Protein AF-A0A969S1K4-F1 (afdb_monomer_lite)

Structure (mmCIF, N/CA/C/O backbone):
data_AF-A0A969S1K4-F1
#
_entry.id   AF-A0A969S1K4-F1
#
loop_
_atom_site.group_PDB
_atom_site.id
_atom_site.type_symbol
_atom_site.label_atom_id
_atom_site.label_alt_id
_atom_site.label_comp_id
_atom_site.label_asym_id
_atom_site.label_entity_id
_atom_site.label_seq_id
_atom_site.pdbx_PDB_ins_code
_atom_site.Cartn_x
_atom_site.Cartn_y
_atom_site.Cartn_z
_atom_site.occupancy
_atom_site.B_iso_or_equiv
_atom_site.auth_seq_id
_atom_site.auth_comp_id
_atom_site.auth_asym_id
_atom_site.auth_atom_id
_atom_site.pdbx_PDB_model_num
ATOM 1 N N . MET A 1 1 ? -7.620 -15.209 23.844 1.00 39.66 1 MET A N 1
ATOM 2 C CA . MET A 1 1 ? -6.486 -15.904 24.503 1.00 39.66 1 MET A CA 1
ATOM 3 C C . MET A 1 1 ? -5.127 -15.772 23.773 1.00 39.66 1 MET A C 1
ATOM 5 O O . MET A 1 1 ? -4.158 -16.345 24.245 1.00 39.66 1 MET A O 1
ATOM 9 N N . LEU A 1 2 ? -4.982 -14.953 22.714 1.00 45.72 2 LEU A N 1
ATOM 10 C CA . LEU A 1 2 ? -3.727 -14.776 21.942 1.00 45.72 2 LEU A CA 1
ATOM 11 C C . LEU A 1 2 ? -2.849 -13.571 22.365 1.00 45.72 2 LEU A C 1
ATOM 13 O O . LEU A 1 2 ? -1.948 -13.178 21.636 1.00 45.72 2 LEU A O 1
ATOM 17 N N . GLN A 1 3 ? -3.085 -12.959 23.532 1.00 50.97 3 GLN A N 1
ATOM 18 C CA . G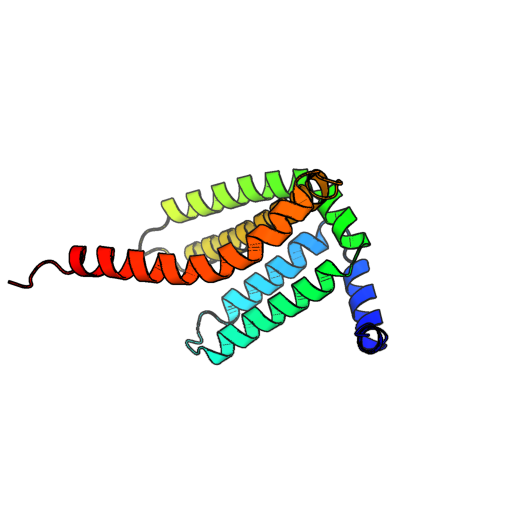LN A 1 3 ? -2.331 -11.768 23.973 1.00 50.97 3 GLN A CA 1
ATOM 19 C C . GLN A 1 3 ? -0.958 -12.080 24.602 1.00 50.97 3 GLN A C 1
ATOM 21 O O . GLN A 1 3 ? -0.137 -11.180 24.748 1.00 50.97 3 GLN A O 1
ATOM 26 N N . LYS A 1 4 ? -0.676 -13.339 24.967 1.00 47.06 4 LYS A N 1
ATOM 27 C CA . LYS A 1 4 ? 0.539 -13.701 25.719 1.00 47.06 4 LYS A CA 1
ATOM 28 C C . LYS A 1 4 ? 1.870 -13.716 24.931 1.00 47.06 4 LYS A C 1
ATOM 30 O O . LYS A 1 4 ? 2.871 -13.372 25.553 1.00 47.06 4 LYS A O 1
ATOM 35 N N . PRO A 1 5 ? 1.961 -14.020 23.617 1.00 46.69 5 PRO A N 1
ATOM 36 C CA . PRO A 1 5 ? 3.263 -14.035 22.938 1.00 46.69 5 PRO A CA 1
ATOM 37 C C . PRO A 1 5 ? 3.777 -12.637 22.538 1.00 46.69 5 PRO A C 1
ATOM 39 O O . PRO A 1 5 ? 4.963 -12.480 22.259 1.00 46.69 5 PRO A O 1
ATOM 42 N N . LEU A 1 6 ? 2.930 -11.597 22.561 1.00 49.25 6 LEU A N 1
ATOM 43 C CA . LEU A 1 6 ? 3.307 -10.215 22.210 1.00 49.25 6 LEU A CA 1
ATOM 44 C C . LEU A 1 6 ? 3.939 -9.424 23.373 1.00 49.25 6 LEU A C 1
ATOM 46 O O . LEU A 1 6 ? 4.406 -8.305 23.169 1.00 49.25 6 LEU A O 1
ATOM 50 N N . ALA A 1 7 ? 3.993 -10.008 24.575 1.00 49.53 7 ALA A N 1
ATOM 51 C CA . ALA A 1 7 ? 4.642 -9.434 25.758 1.00 49.53 7 ALA A CA 1
ATOM 52 C C . ALA A 1 7 ? 6.128 -9.838 25.901 1.00 49.53 7 ALA A C 1
ATOM 54 O O . ALA A 1 7 ? 6.754 -9.561 26.922 1.00 49.53 7 ALA A O 1
ATOM 55 N N . SER A 1 8 ? 6.708 -10.503 24.895 1.00 57.53 8 SER A N 1
ATOM 56 C CA . SER A 1 8 ? 8.146 -10.790 24.855 1.00 57.53 8 SER A CA 1
ATOM 57 C C . SER A 1 8 ? 8.953 -9.499 24.663 1.00 57.53 8 SER A C 1
ATOM 59 O O . SER A 1 8 ? 8.544 -8.610 23.911 1.00 57.53 8 SER A O 1
ATOM 61 N N . ARG A 1 9 ? 10.129 -9.399 25.302 1.00 53.41 9 ARG A N 1
ATOM 62 C CA . ARG A 1 9 ? 11.049 -8.244 25.206 1.00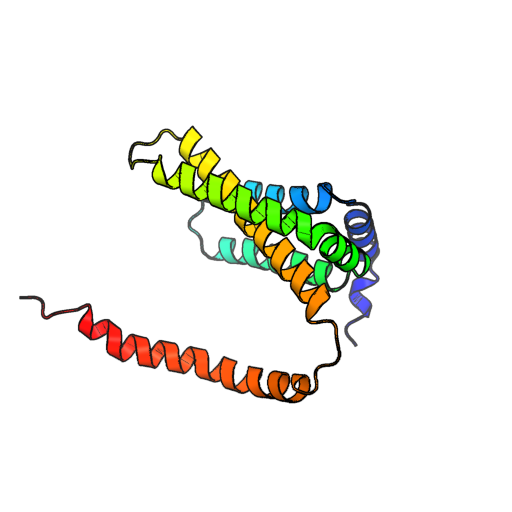 53.41 9 ARG A CA 1
ATOM 63 C C . ARG A 1 9 ? 11.359 -7.853 23.753 1.00 53.41 9 ARG A C 1
ATOM 65 O O . ARG A 1 9 ? 11.495 -6.668 23.463 1.00 53.41 9 ARG A O 1
ATOM 72 N N . ALA A 1 10 ? 11.381 -8.823 22.836 1.00 55.75 10 ALA A N 1
ATOM 73 C CA . ALA A 1 10 ? 11.533 -8.586 21.400 1.00 55.75 10 ALA A CA 1
ATOM 74 C C . ALA A 1 10 ? 10.323 -7.857 20.783 1.00 55.75 10 ALA A C 1
ATOM 76 O O . ALA A 1 10 ? 10.499 -6.916 20.016 1.00 55.75 10 ALA A O 1
ATOM 77 N N . GLY A 1 11 ? 9.095 -8.225 21.163 1.00 51.47 11 GLY A N 1
ATOM 78 C CA . GLY A 1 11 ? 7.870 -7.565 20.700 1.00 51.47 11 GLY A CA 1
ATOM 79 C C . GLY A 1 11 ? 7.753 -6.124 21.199 1.00 51.47 11 GLY A C 1
ATOM 80 O O . GLY A 1 11 ? 7.333 -5.244 20.453 1.00 51.47 11 GLY A O 1
ATOM 81 N N . VAL A 1 12 ? 8.205 -5.857 22.429 1.00 56.72 12 VAL A N 1
ATOM 82 C CA . VAL A 1 12 ? 8.251 -4.500 23.001 1.00 56.72 12 VAL A CA 1
ATOM 83 C C . VAL A 1 12 ? 9.353 -3.653 22.356 1.00 56.72 12 VAL A C 1
ATOM 85 O O . VAL A 1 12 ? 9.102 -2.496 22.026 1.00 56.72 12 VAL A O 1
ATOM 88 N N . ALA A 1 13 ? 10.539 -4.217 22.105 1.00 57.22 13 ALA A N 1
ATOM 89 C CA . ALA A 1 13 ? 11.634 -3.521 21.424 1.00 57.22 13 ALA A CA 1
ATOM 90 C C . ALA A 1 13 ? 11.282 -3.164 19.971 1.00 57.22 13 ALA A C 1
ATOM 92 O O . ALA A 1 13 ? 11.499 -2.032 19.541 1.00 57.22 13 ALA A O 1
ATOM 93 N N . VAL A 1 14 ? 10.658 -4.092 19.236 1.00 55.81 14 VAL A N 1
ATOM 94 C CA . VAL A 1 14 ? 10.148 -3.841 17.879 1.00 55.81 14 VAL A CA 1
ATOM 95 C C . VAL A 1 14 ? 9.033 -2.799 17.915 1.00 55.81 14 VAL A C 1
ATOM 97 O O . VAL A 1 14 ? 9.061 -1.854 17.131 1.00 55.81 14 VAL A O 1
ATOM 100 N N . LYS A 1 15 ? 8.099 -2.884 18.871 1.00 54.50 15 LYS A N 1
ATOM 101 C CA . LYS A 1 15 ? 7.052 -1.869 19.051 1.00 54.50 15 LYS A CA 1
ATOM 102 C C . LYS A 1 15 ? 7.652 -0.487 19.319 1.00 54.50 15 LYS A C 1
ATOM 104 O O . LYS A 1 15 ? 7.225 0.476 18.693 1.00 54.50 15 LYS A O 1
ATOM 109 N N . HIS A 1 16 ? 8.681 -0.384 20.160 1.00 54.09 16 HIS A N 1
ATOM 110 C CA . HIS A 1 16 ? 9.382 0.877 20.412 1.00 54.09 16 HIS A CA 1
ATOM 111 C C . HIS A 1 16 ? 10.116 1.407 19.176 1.00 54.09 16 HIS A C 1
ATOM 113 O O . HIS A 1 16 ? 9.954 2.584 18.842 1.00 54.09 16 HIS A O 1
ATOM 119 N N . ALA A 1 17 ? 10.835 0.548 18.448 1.00 57.16 17 ALA A N 1
ATOM 120 C CA . ALA A 1 17 ? 11.487 0.913 17.192 1.00 57.16 17 ALA A CA 1
ATOM 121 C C . ALA A 1 17 ? 10.470 1.453 16.171 1.00 57.16 17 ALA A C 1
ATOM 123 O O . ALA A 1 17 ? 10.691 2.521 15.598 1.00 57.16 17 ALA A O 1
ATOM 124 N N . PHE A 1 18 ? 9.311 0.797 16.038 1.00 53.22 18 PHE A N 1
ATOM 125 C CA . PHE A 1 18 ? 8.222 1.221 15.154 1.00 53.22 18 PHE A CA 1
ATOM 126 C C . PHE A 1 18 ? 7.510 2.499 15.628 1.00 53.22 18 PHE A C 1
ATOM 128 O O . PHE A 1 18 ? 7.198 3.357 14.807 1.00 53.22 18 PHE A O 1
ATOM 135 N N . THR A 1 19 ? 7.298 2.688 16.935 1.00 52.72 19 THR A N 1
ATOM 136 C CA . THR A 1 19 ? 6.693 3.923 17.485 1.00 52.72 19 THR A CA 1
ATOM 137 C C . THR A 1 19 ? 7.623 5.139 17.432 1.00 52.72 19 THR A C 1
ATOM 139 O O . THR A 1 19 ? 7.147 6.271 17.480 1.00 52.72 19 THR A O 1
ATOM 142 N N . SER A 1 20 ? 8.939 4.937 17.289 1.00 51.22 20 SER A N 1
ATOM 143 C CA . SER A 1 20 ? 9.905 6.033 17.113 1.00 51.22 20 SER A CA 1
ATOM 144 C C . SER A 1 20 ? 9.917 6.618 15.691 1.00 51.22 20 SER A C 1
ATOM 146 O O . SER A 1 20 ? 10.462 7.704 15.466 1.00 51.22 20 SER A O 1
ATOM 148 N N . LEU A 1 21 ? 9.302 5.929 14.718 1.00 55.47 21 LEU A N 1
ATOM 149 C CA . LEU A 1 21 ? 9.263 6.340 13.314 1.00 55.47 21 LEU A CA 1
ATOM 150 C C . LEU A 1 21 ? 8.262 7.488 13.120 1.00 55.47 21 LEU A C 1
ATOM 152 O O . LEU A 1 21 ? 7.131 7.307 12.676 1.00 55.47 21 LEU A O 1
ATOM 156 N N . ARG A 1 22 ? 8.690 8.712 13.440 1.00 59.16 22 ARG A N 1
ATOM 157 C CA . ARG A 1 22 ? 7.917 9.927 13.162 1.00 59.16 22 ARG A CA 1
ATOM 158 C C . ARG A 1 22 ? 7.837 10.217 11.656 1.00 59.16 22 ARG A C 1
ATOM 160 O O . ARG A 1 22 ? 8.852 10.295 10.959 1.00 59.16 22 ARG A O 1
ATOM 167 N N . SER A 1 23 ? 6.615 10.512 11.207 1.00 57.00 23 SER A N 1
ATOM 168 C CA . SER A 1 23 ? 6.247 11.237 9.976 1.00 57.00 23 SER A CA 1
ATOM 169 C C . SER A 1 23 ? 6.828 10.684 8.662 1.00 57.00 23 SER A C 1
ATOM 171 O O . SER A 1 23 ? 6.211 9.843 8.020 1.00 57.00 23 SER A O 1
ATOM 173 N N . ALA A 1 24 ? 8.006 11.147 8.237 1.00 53.78 24 ALA A N 1
ATOM 174 C CA . ALA A 1 24 ? 8.599 10.787 6.947 1.00 53.78 24 ALA A CA 1
ATOM 175 C C . ALA A 1 24 ? 9.237 9.390 6.961 1.00 53.78 24 ALA A C 1
ATOM 177 O O . ALA A 1 24 ? 9.211 8.674 5.964 1.00 53.78 24 ALA A O 1
ATOM 178 N N . ARG A 1 25 ? 9.759 8.961 8.116 1.00 59.56 25 ARG A N 1
ATOM 179 C CA . ARG A 1 25 ? 10.440 7.667 8.258 1.00 59.56 25 ARG A CA 1
ATOM 180 C C . ARG A 1 25 ? 9.486 6.477 8.114 1.00 59.56 25 ARG A C 1
ATOM 182 O O . ARG A 1 25 ? 9.897 5.434 7.624 1.00 59.56 25 ARG A O 1
ATOM 189 N N . LEU A 1 26 ? 8.209 6.663 8.452 1.00 62.75 26 LEU A N 1
ATOM 190 C CA . LEU A 1 26 ? 7.157 5.664 8.254 1.00 62.75 26 LEU A CA 1
ATOM 191 C C . LEU A 1 26 ? 6.796 5.471 6.771 1.00 62.75 26 LEU A C 1
ATOM 193 O O . LEU A 1 26 ? 6.439 4.372 6.355 1.00 62.75 26 LEU A O 1
ATOM 197 N N . LEU A 1 27 ? 6.903 6.530 5.966 1.00 58.06 27 LEU A N 1
ATOM 198 C CA . LEU A 1 27 ? 6.663 6.454 4.525 1.00 58.06 27 LEU A CA 1
ATOM 199 C C . LEU A 1 27 ? 7.866 5.837 3.800 1.00 58.06 27 LEU A C 1
ATOM 201 O O . LEU A 1 27 ? 7.696 5.038 2.886 1.00 58.06 27 LEU A O 1
ATOM 205 N N . VAL A 1 28 ? 9.079 6.184 4.239 1.00 58.06 28 VAL A N 1
ATOM 206 C CA . VAL A 1 28 ? 10.321 5.810 3.554 1.00 58.06 28 VAL A CA 1
ATOM 207 C C . VAL A 1 28 ? 10.774 4.394 3.912 1.00 58.06 28 VAL A C 1
ATOM 209 O O . VAL A 1 28 ? 11.114 3.632 3.013 1.00 58.06 28 VAL A O 1
ATOM 212 N N . TRP A 1 29 ? 10.726 3.991 5.184 1.00 64.19 29 TRP A N 1
ATOM 213 C CA . TRP A 1 29 ? 11.277 2.703 5.631 1.00 64.19 29 TRP A CA 1
ATOM 214 C C . TRP A 1 29 ? 10.666 1.476 4.930 1.00 64.19 29 TRP A C 1
ATOM 216 O O . TRP A 1 29 ? 11.417 0.638 4.433 1.00 64.19 29 TRP A O 1
ATOM 226 N N . PRO A 1 30 ? 9.334 1.362 4.785 1.00 64.12 30 PRO A N 1
ATOM 227 C CA . PRO A 1 30 ? 8.734 0.197 4.144 1.00 64.12 30 PRO A CA 1
ATOM 228 C C . PRO A 1 30 ? 8.866 0.264 2.622 1.00 64.12 30 PRO A C 1
ATOM 230 O O . PRO A 1 30 ? 8.998 -0.771 1.982 1.00 64.12 30 PRO A O 1
ATOM 233 N N . SER A 1 31 ? 8.907 1.469 2.040 1.00 58.03 31 SER A N 1
ATOM 234 C CA . SER A 1 31 ? 9.212 1.642 0.617 1.00 58.03 31 SER A CA 1
ATOM 235 C C . SER A 1 31 ? 10.660 1.265 0.286 1.00 58.03 31 SER A C 1
ATOM 237 O O . SER A 1 31 ? 10.896 0.658 -0.751 1.00 58.03 31 SER A O 1
ATOM 239 N N . MET A 1 32 ? 11.613 1.521 1.191 1.00 59.50 32 MET A N 1
ATOM 240 C CA . MET A 1 32 ? 12.998 1.056 1.076 1.00 59.50 32 MET A CA 1
ATOM 241 C C . MET A 1 32 ? 13.118 -0.451 1.287 1.00 59.50 32 MET A C 1
ATOM 243 O O . MET A 1 32 ? 13.878 -1.087 0.569 1.00 59.50 32 MET A O 1
ATOM 247 N N . LEU A 1 33 ? 12.345 -1.041 2.204 1.00 66.00 33 LEU A N 1
ATOM 248 C CA . LEU A 1 33 ? 12.269 -2.497 2.349 1.00 66.00 33 LEU A CA 1
ATOM 249 C C . LEU A 1 33 ? 11.670 -3.151 1.106 1.00 66.00 33 LEU A C 1
ATOM 251 O O . LEU A 1 33 ? 12.232 -4.125 0.627 1.00 66.00 33 LEU A O 1
ATOM 255 N N . LEU A 1 34 ? 10.588 -2.596 0.551 1.00 64.06 34 LEU A N 1
ATOM 256 C CA . LEU A 1 34 ? 9.987 -3.048 -0.705 1.00 64.06 34 LEU A CA 1
ATOM 257 C C . LEU A 1 34 ? 10.954 -2.889 -1.875 1.00 64.06 34 LEU A C 1
ATOM 259 O O . LEU A 1 34 ? 11.042 -3.789 -2.701 1.00 64.06 34 LEU A O 1
ATOM 263 N N . LEU A 1 35 ? 11.704 -1.785 -1.931 1.00 62.78 35 LEU A N 1
ATOM 264 C CA . LEU A 1 35 ? 12.725 -1.559 -2.947 1.00 62.78 35 LEU A CA 1
ATOM 265 C C . LEU A 1 35 ? 13.861 -2.578 -2.818 1.00 62.78 35 LEU A C 1
ATOM 267 O O . LEU A 1 35 ? 14.168 -3.253 -3.792 1.00 62.78 35 LEU A O 1
ATOM 271 N N . ALA A 1 36 ? 14.429 -2.738 -1.622 1.00 63.56 36 ALA A N 1
ATOM 272 C CA . ALA A 1 36 ? 15.482 -3.708 -1.334 1.00 63.56 36 ALA A CA 1
ATOM 273 C C . ALA A 1 36 ? 15.021 -5.135 -1.641 1.00 63.56 36 ALA A C 1
ATOM 275 O O . ALA A 1 36 ? 15.752 -5.878 -2.287 1.00 63.56 36 ALA A O 1
ATOM 276 N N . TYR A 1 37 ? 13.779 -5.478 -1.282 1.00 63.38 37 TYR A N 1
ATOM 277 C CA . TYR A 1 37 ? 13.144 -6.720 -1.701 1.00 63.38 37 TYR A CA 1
ATOM 278 C C . TYR A 1 37 ?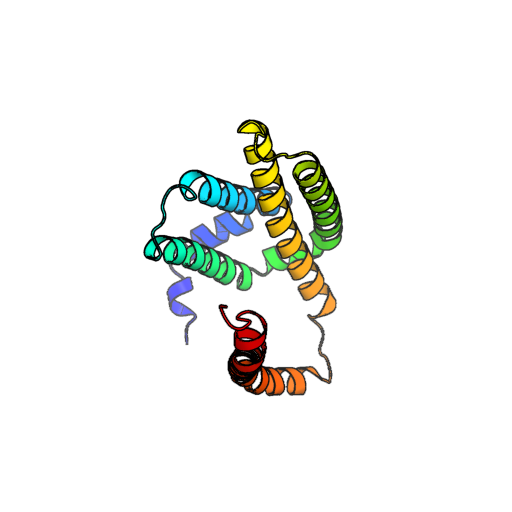 13.101 -6.781 -3.229 1.00 63.38 37 TYR A C 1
ATOM 280 O O . TYR A 1 37 ? 13.781 -7.595 -3.820 1.00 63.38 37 TYR A O 1
ATOM 288 N N . THR A 1 38 ? 12.422 -5.877 -3.930 1.00 60.94 38 THR A N 1
ATOM 289 C CA . THR A 1 38 ? 12.343 -5.942 -5.402 1.00 60.94 38 THR A CA 1
ATOM 290 C C . THR A 1 38 ? 13.697 -5.933 -6.125 1.00 60.94 38 THR A C 1
ATOM 292 O O . THR A 1 38 ? 13.771 -6.490 -7.215 1.00 60.94 38 THR A O 1
ATOM 295 N N . MET A 1 39 ? 14.747 -5.336 -5.556 1.00 60.91 39 MET A N 1
ATOM 296 C CA . MET A 1 39 ? 16.094 -5.292 -6.134 1.00 60.91 39 MET A CA 1
ATOM 297 C C . MET A 1 39 ? 16.884 -6.575 -5.890 1.00 60.91 39 MET A C 1
ATOM 299 O O . MET A 1 39 ? 17.427 -7.127 -6.842 1.00 60.91 39 MET A O 1
ATOM 303 N N . LEU A 1 40 ? 16.944 -7.078 -4.650 1.00 62.41 40 LEU A N 1
ATOM 304 C CA . LEU A 1 40 ? 17.673 -8.322 -4.383 1.00 62.41 40 LEU A CA 1
ATOM 305 C C . LEU A 1 40 ? 17.006 -9.517 -5.078 1.00 62.41 40 LEU A C 1
ATOM 307 O O . LEU A 1 40 ? 17.657 -10.520 -5.355 1.00 62.41 40 LEU A O 1
ATOM 311 N N . LEU A 1 41 ? 15.697 -9.426 -5.316 1.00 57.34 41 LEU A N 1
ATOM 312 C CA . LEU A 1 41 ? 14.870 -10.614 -5.373 1.00 57.34 41 LEU A CA 1
ATOM 313 C C . LEU A 1 41 ? 14.186 -10.882 -6.711 1.00 57.34 41 LEU A C 1
ATOM 315 O O . LEU A 1 41 ? 13.673 -11.978 -6.916 1.00 57.34 41 LEU A O 1
ATOM 319 N N . GLN A 1 42 ? 14.229 -9.928 -7.645 1.00 57.25 42 GLN A N 1
ATOM 320 C CA . GLN A 1 42 ? 13.734 -10.116 -9.016 1.00 57.25 42 GLN A CA 1
ATOM 321 C C . GLN A 1 42 ? 14.543 -11.142 -9.827 1.00 57.25 42 GLN A C 1
ATOM 323 O O . GLN A 1 42 ? 14.059 -11.621 -10.849 1.00 57.25 42 GLN A O 1
ATOM 328 N N . ILE A 1 43 ? 15.751 -11.487 -9.371 1.00 54.31 43 ILE A N 1
ATOM 329 C CA . ILE A 1 43 ? 16.652 -12.431 -10.045 1.00 54.31 43 ILE A CA 1
ATOM 330 C C . ILE A 1 43 ? 16.346 -13.894 -9.676 1.00 54.31 43 ILE A C 1
ATOM 332 O O . ILE A 1 43 ? 16.611 -14.789 -10.477 1.00 54.31 43 ILE A O 1
ATOM 336 N N . GLN A 1 44 ? 15.743 -14.163 -8.510 1.00 59.47 44 GLN A N 1
ATOM 337 C CA . GLN A 1 44 ? 15.391 -15.525 -8.087 1.00 59.47 44 GLN A CA 1
ATOM 338 C C . GLN A 1 44 ? 13.962 -15.888 -8.503 1.00 59.47 44 GLN A C 1
ATOM 340 O O . GLN A 1 44 ? 12.994 -15.217 -8.147 1.00 59.47 44 GLN A O 1
ATOM 345 N N . ARG A 1 45 ? 13.839 -16.976 -9.269 1.00 57.25 45 ARG A N 1
ATOM 346 C CA . ARG A 1 45 ? 12.589 -17.428 -9.901 1.00 57.25 45 ARG A CA 1
ATOM 347 C C . ARG A 1 45 ? 11.785 -18.428 -9.059 1.00 57.25 45 ARG A C 1
ATOM 349 O O . ARG A 1 45 ? 10.785 -18.933 -9.557 1.00 57.25 45 ARG A O 1
ATOM 356 N N . ASP A 1 46 ? 12.187 -18.685 -7.814 1.00 64.50 46 ASP A N 1
ATOM 357 C CA . ASP A 1 46 ? 11.579 -19.719 -6.969 1.00 64.50 46 ASP A CA 1
ATOM 358 C C . ASP A 1 46 ? 10.342 -19.225 -6.203 1.00 64.50 46 ASP A C 1
ATOM 360 O O . ASP A 1 46 ? 10.297 -18.112 -5.668 1.00 64.50 46 ASP A O 1
ATOM 364 N N . ASP A 1 47 ? 9.324 -20.082 -6.108 1.00 68.12 47 ASP A N 1
ATOM 365 C CA . ASP A 1 47 ? 8.049 -19.757 -5.455 1.00 68.12 47 ASP A CA 1
ATOM 366 C C . ASP A 1 47 ? 8.148 -19.712 -3.925 1.00 68.12 47 ASP A C 1
ATOM 368 O O . ASP A 1 47 ? 7.559 -18.831 -3.293 1.00 68.12 47 ASP A O 1
ATOM 372 N N . THR A 1 48 ? 8.975 -20.575 -3.323 1.00 70.31 48 THR A N 1
ATOM 373 C CA . THR A 1 48 ? 9.273 -20.608 -1.872 1.00 70.31 48 THR A CA 1
ATOM 374 C C . THR A 1 48 ? 9.649 -19.237 -1.335 1.00 70.31 48 THR A C 1
ATOM 376 O O . THR A 1 48 ? 9.304 -18.820 -0.230 1.00 70.31 48 THR A O 1
ATOM 379 N N . TYR A 1 49 ? 10.355 -18.502 -2.164 1.00 64.50 49 TYR A N 1
ATOM 380 C CA . TYR A 1 49 ? 10.856 -17.214 -1.815 1.00 64.50 49 TYR A CA 1
ATOM 381 C C . TYR A 1 49 ? 9.793 -16.111 -1.880 1.00 64.50 49 TYR A C 1
ATOM 383 O O . TYR A 1 49 ? 9.727 -15.270 -0.981 1.00 64.50 49 TYR A O 1
ATOM 391 N N . LYS A 1 50 ? 8.908 -16.147 -2.886 1.00 67.50 50 LYS A N 1
ATOM 392 C CA . LYS A 1 50 ? 7.739 -15.257 -2.931 1.00 67.50 50 LYS A CA 1
ATOM 393 C C . LYS A 1 50 ? 6.923 -15.415 -1.651 1.00 67.50 50 LYS A C 1
ATOM 395 O O . LYS A 1 50 ? 6.501 -14.419 -1.068 1.00 67.50 50 LYS A O 1
ATOM 400 N N . HIS A 1 51 ? 6.778 -16.645 -1.157 1.00 69.19 51 HIS A N 1
ATOM 401 C CA . HIS A 1 51 ? 6.117 -16.901 0.121 1.00 69.19 51 HIS A CA 1
ATOM 402 C C . HIS A 1 51 ? 6.820 -16.224 1.304 1.00 69.19 51 HIS A C 1
ATOM 404 O O . HIS A 1 51 ? 6.135 -15.613 2.120 1.00 69.19 51 HIS A O 1
ATOM 410 N N . ALA A 1 52 ? 8.155 -16.231 1.375 1.00 72.88 52 ALA A N 1
ATOM 411 C CA . ALA A 1 52 ? 8.892 -15.504 2.415 1.00 72.88 52 ALA A CA 1
ATOM 412 C C . ALA A 1 52 ? 8.677 -13.977 2.331 1.00 72.88 52 ALA A C 1
ATOM 414 O O . ALA A 1 52 ? 8.481 -13.325 3.362 1.00 72.88 52 ALA A O 1
ATOM 415 N N . VAL A 1 53 ? 8.637 -13.410 1.114 1.00 67.44 53 VAL A N 1
ATOM 416 C CA . VAL A 1 53 ? 8.290 -11.993 0.878 1.00 67.44 53 VAL A CA 1
ATOM 417 C C . VAL A 1 53 ? 6.918 -11.683 1.470 1.00 67.44 53 VAL A C 1
ATOM 419 O O . VAL A 1 53 ? 6.790 -10.832 2.352 1.00 67.44 53 VAL A O 1
ATOM 422 N N . TYR A 1 54 ? 5.889 -12.392 1.002 1.00 70.12 54 TYR A N 1
ATOM 423 C CA . TYR A 1 54 ? 4.507 -12.135 1.389 1.00 70.12 54 TYR A CA 1
ATOM 424 C C . TYR A 1 54 ? 4.291 -12.382 2.878 1.00 70.12 54 TYR A C 1
ATOM 426 O O . TYR A 1 54 ? 3.579 -11.616 3.522 1.00 70.12 54 TYR A O 1
ATOM 434 N N . PHE A 1 55 ? 4.952 -13.392 3.445 1.00 74.81 55 PHE A N 1
ATOM 435 C CA . PHE A 1 55 ? 4.900 -13.680 4.871 1.00 74.81 55 PHE A CA 1
ATOM 436 C C . PHE A 1 55 ? 5.505 -12.550 5.712 1.00 74.81 55 PHE A C 1
ATOM 438 O O . PHE A 1 55 ? 4.888 -12.111 6.681 1.00 74.81 55 PHE A O 1
ATOM 445 N N . SER A 1 56 ? 6.673 -12.022 5.329 1.00 70.62 56 SER A N 1
ATOM 446 C CA . SER A 1 56 ? 7.287 -10.894 6.043 1.00 70.62 56 SER A CA 1
ATOM 447 C C . SER A 1 56 ? 6.424 -9.629 5.967 1.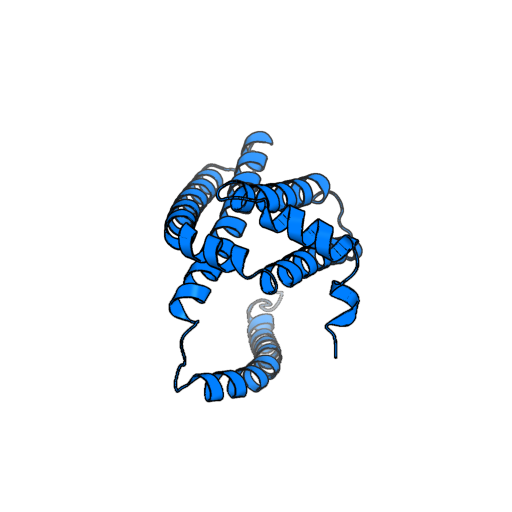00 70.62 56 SER A C 1
ATOM 449 O O . SER A 1 56 ? 6.237 -8.940 6.972 1.00 70.62 56 SER A O 1
ATOM 451 N N . MET A 1 57 ? 5.815 -9.366 4.807 1.00 70.88 57 MET A N 1
ATOM 452 C CA . MET A 1 57 ? 4.906 -8.239 4.606 1.00 70.88 57 MET A CA 1
ATOM 453 C C . MET A 1 57 ? 3.597 -8.412 5.392 1.00 70.88 57 MET A C 1
ATOM 455 O O . MET A 1 57 ? 3.110 -7.452 5.990 1.00 70.88 57 MET A O 1
ATOM 459 N N . PHE A 1 58 ? 3.064 -9.635 5.461 1.00 74.88 58 PHE A N 1
ATOM 460 C CA . PHE A 1 58 ? 1.915 -9.984 6.298 1.00 74.88 58 PHE A CA 1
ATOM 461 C C . PHE A 1 58 ? 2.217 -9.746 7.776 1.00 74.88 58 PHE A C 1
ATOM 463 O O . PHE A 1 58 ? 1.429 -9.107 8.471 1.00 74.88 58 PHE A O 1
ATOM 470 N N . LEU A 1 59 ? 3.383 -10.194 8.247 1.00 73.81 59 LEU A N 1
ATOM 471 C CA . LEU A 1 59 ? 3.809 -9.963 9.620 1.00 73.81 59 LEU A CA 1
ATOM 472 C C . LEU A 1 59 ? 3.938 -8.461 9.898 1.00 73.81 59 LEU A C 1
ATOM 474 O O . LEU A 1 59 ? 3.400 -7.983 10.893 1.00 73.81 59 LEU A O 1
ATOM 478 N N . ALA A 1 60 ? 4.562 -7.693 9.001 1.00 70.94 60 ALA A N 1
ATOM 479 C CA . ALA A 1 60 ? 4.667 -6.241 9.141 1.00 70.94 60 ALA A CA 1
ATOM 480 C C . ALA A 1 60 ? 3.283 -5.571 9.232 1.00 70.94 60 ALA A C 1
ATOM 482 O O . ALA A 1 60 ? 3.064 -4.728 10.102 1.00 70.94 60 ALA A O 1
ATOM 483 N N . GLY A 1 61 ? 2.329 -5.999 8.399 1.00 73.50 61 GLY A N 1
ATOM 484 C CA . GLY A 1 61 ? 0.934 -5.555 8.450 1.00 73.50 61 GLY A CA 1
ATOM 485 C C . GLY A 1 61 ? 0.215 -5.950 9.747 1.00 73.50 61 GLY A C 1
ATOM 486 O O . GLY A 1 61 ? -0.523 -5.143 10.310 1.00 73.50 61 GLY A O 1
ATOM 487 N N . PHE A 1 62 ? 0.474 -7.147 10.276 1.00 73.56 62 PHE A N 1
ATOM 488 C CA . PHE A 1 62 ? -0.071 -7.606 11.556 1.00 73.56 62 PHE A CA 1
ATOM 489 C C . PHE A 1 62 ? 0.386 -6.716 12.720 1.00 73.56 62 PHE A C 1
ATOM 491 O O . PHE A 1 62 ? -0.427 -6.322 13.561 1.00 73.56 62 PHE A O 1
ATOM 498 N N . TRP A 1 63 ? 1.667 -6.343 12.752 1.00 68.75 63 TRP A N 1
ATOM 499 C CA . TRP A 1 63 ? 2.193 -5.405 13.748 1.00 68.75 63 TRP A CA 1
ATOM 500 C C . TRP A 1 63 ? 1.637 -3.990 13.558 1.00 68.75 63 TRP A C 1
ATOM 502 O O . TRP A 1 63 ? 1.272 -3.346 14.542 1.00 68.75 63 TRP A O 1
ATOM 512 N N . LEU A 1 64 ? 1.510 -3.535 12.305 1.00 72.00 64 LEU A N 1
ATOM 513 C CA . LEU A 1 64 ? 0.893 -2.254 11.948 1.00 72.00 64 LEU A CA 1
ATOM 514 C C . LEU A 1 64 ? -0.531 -2.145 12.508 1.00 72.00 64 LEU A C 1
ATOM 516 O O . LEU A 1 64 ? -0.883 -1.137 13.116 1.00 72.00 64 LEU A O 1
ATOM 520 N N . ALA A 1 65 ? -1.326 -3.210 12.358 1.00 72.94 65 ALA A N 1
ATOM 521 C CA . ALA A 1 65 ? -2.712 -3.259 12.808 1.00 72.94 65 ALA A CA 1
ATOM 522 C C . ALA A 1 65 ? -2.855 -3.075 14.329 1.00 72.94 65 ALA A C 1
ATOM 524 O O . ALA A 1 65 ? -3.827 -2.474 14.773 1.00 72.94 65 ALA A O 1
ATOM 525 N N . HIS A 1 66 ? -1.871 -3.522 15.116 1.00 70.31 66 HIS A N 1
ATOM 526 C CA . HIS A 1 66 ? -1.878 -3.427 16.582 1.00 70.31 66 HIS A CA 1
ATOM 527 C C . HIS A 1 66 ? -1.243 -2.134 17.133 1.00 70.31 66 HIS A C 1
ATOM 529 O O . HIS A 1 66 ? -1.209 -1.929 18.352 1.00 70.31 66 HIS A O 1
ATOM 535 N N . ALA A 1 67 ? -0.713 -1.259 16.275 1.00 74.44 67 ALA A N 1
ATOM 536 C CA . ALA A 1 67 ? -0.022 -0.037 16.677 1.00 74.44 67 ALA A CA 1
ATOM 537 C C . ALA A 1 67 ? -0.929 1.201 16.542 1.00 74.44 67 ALA A C 1
ATOM 539 O O . ALA A 1 67 ? -0.866 1.929 15.555 1.00 74.44 67 ALA A O 1
ATOM 540 N N . GLU A 1 68 ? -1.729 1.491 17.572 1.00 75.75 68 GLU A N 1
ATOM 541 C CA . GLU A 1 68 ? -2.641 2.652 17.593 1.00 75.75 68 GLU A CA 1
ATOM 542 C C . GLU A 1 68 ? -1.980 4.010 17.252 1.00 75.75 68 GLU A C 1
ATOM 544 O O . GLU A 1 68 ? -2.543 4.760 16.452 1.00 75.75 68 GLU A O 1
ATOM 549 N N . PRO A 1 69 ? -0.767 4.346 17.752 1.00 77.12 69 PRO A N 1
ATOM 550 C CA . PRO A 1 69 ? -0.107 5.609 17.395 1.00 77.12 69 PRO A CA 1
ATOM 551 C C . PRO A 1 69 ? 0.164 5.739 15.892 1.00 77.12 69 PRO A C 1
ATOM 553 O O . PRO A 1 69 ? 0.161 6.833 15.334 1.00 77.12 69 PRO A O 1
ATOM 556 N N . LEU A 1 70 ? 0.378 4.610 15.224 1.00 73.56 70 LEU A N 1
ATOM 557 C CA . LEU A 1 70 ? 0.728 4.545 13.815 1.00 73.56 70 LEU A CA 1
ATOM 558 C C . LEU A 1 70 ? -0.507 4.803 12.938 1.00 73.56 70 LEU A C 1
ATOM 560 O O . LEU A 1 70 ? -0.422 5.530 11.949 1.00 73.56 70 LEU A O 1
ATOM 564 N N . TRP A 1 71 ? -1.679 4.324 13.359 1.00 79.19 71 TRP A N 1
ATOM 565 C CA . TRP A 1 71 ? -2.959 4.684 12.744 1.00 79.19 71 TRP A CA 1
ATOM 566 C C . TRP A 1 71 ? -3.268 6.180 12.848 1.00 79.19 71 TRP A C 1
ATOM 568 O O . TRP A 1 71 ? -3.741 6.777 11.876 1.00 79.19 71 TRP A O 1
ATOM 578 N N . GLN A 1 72 ? -2.947 6.818 13.980 1.00 80.88 72 GLN A N 1
ATOM 579 C CA . GLN A 1 72 ? -3.099 8.273 14.123 1.00 80.88 72 GLN A CA 1
ATOM 580 C C . GLN A 1 72 ? -2.164 9.041 13.180 1.00 80.88 72 GLN A C 1
ATOM 582 O O . GLN A 1 72 ? -2.585 10.014 12.548 1.00 80.88 72 GLN A O 1
ATOM 587 N N . GLU A 1 73 ? -0.925 8.578 13.010 1.00 80.25 73 GLU A N 1
ATOM 588 C CA . GLU A 1 73 ? 0.007 9.159 12.039 1.00 80.25 73 GLU A CA 1
ATOM 589 C C . GLU A 1 73 ? -0.461 8.962 10.589 1.00 80.25 73 GLU A C 1
ATOM 591 O O . GLU A 1 73 ? -0.458 9.920 9.815 1.00 80.25 73 GLU A O 1
ATOM 596 N N . LEU A 1 74 ? -0.953 7.774 10.218 1.00 82.31 74 LEU A N 1
ATOM 597 C CA . LEU A 1 74 ? -1.540 7.524 8.892 1.00 82.31 74 LEU A CA 1
ATOM 598 C C . LEU A 1 74 ? -2.744 8.436 8.627 1.00 82.31 74 LEU A C 1
ATOM 600 O O . LEU A 1 74 ? -2.863 9.028 7.551 1.00 82.31 74 LEU A O 1
ATOM 604 N N . LYS A 1 75 ? -3.608 8.620 9.630 1.00 84.06 75 LYS A N 1
ATOM 605 C CA . LYS A 1 75 ? -4.739 9.554 9.564 1.00 84.06 75 LYS A CA 1
ATOM 606 C C . LYS A 1 75 ? -4.272 10.998 9.370 1.00 84.06 75 LYS A C 1
ATOM 608 O O . LYS A 1 75 ? -4.886 11.726 8.586 1.00 84.06 75 LYS A O 1
ATOM 613 N N . ARG A 1 76 ? -3.199 11.420 10.049 1.00 82.75 76 ARG A N 1
ATOM 614 C CA . ARG A 1 76 ? -2.605 12.762 9.904 1.00 82.75 76 ARG A CA 1
ATOM 615 C C . ARG A 1 76 ? -1.999 12.961 8.514 1.00 82.75 76 ARG A C 1
ATOM 617 O O . ARG A 1 76 ? -2.205 14.001 7.893 1.00 82.75 76 ARG A O 1
ATOM 624 N N . LEU A 1 77 ? -1.314 11.944 7.996 1.00 81.81 77 LEU A N 1
ATOM 625 C CA . LEU A 1 77 ? -0.652 11.961 6.691 1.00 81.81 77 LEU A CA 1
ATOM 626 C C . LEU A 1 77 ? -1.593 11.662 5.513 1.00 81.81 77 LEU A C 1
ATOM 628 O O . LEU A 1 77 ? -1.133 11.651 4.376 1.00 81.81 77 LEU A O 1
ATOM 632 N N . ARG A 1 78 ? -2.901 11.464 5.714 1.00 84.75 78 ARG A N 1
ATOM 633 C CA . ARG A 1 78 ? -3.849 11.074 4.645 1.00 84.75 78 ARG A CA 1
ATOM 634 C C . ARG A 1 78 ? -3.851 11.993 3.413 1.00 84.75 78 ARG A C 1
ATOM 636 O O . ARG A 1 78 ? -3.989 11.530 2.289 1.00 84.75 78 ARG A O 1
ATOM 643 N N . LYS A 1 79 ? -3.704 13.311 3.612 1.00 85.38 79 LYS A N 1
ATOM 644 C CA . LYS A 1 79 ? -3.688 14.288 2.506 1.00 85.38 79 LYS A CA 1
ATOM 645 C C . LYS A 1 79 ? -2.338 14.287 1.791 1.00 85.38 79 LYS A C 1
ATOM 647 O O . LYS A 1 79 ? -2.290 14.370 0.572 1.00 85.38 79 LYS A O 1
ATOM 652 N N . ILE A 1 80 ? -1.257 14.153 2.561 1.00 84.50 80 ILE A N 1
ATOM 653 C CA . ILE A 1 80 ? 0.107 14.081 2.032 1.00 84.50 80 ILE A CA 1
ATOM 654 C C . ILE A 1 80 ? 0.285 12.782 1.245 1.00 84.50 80 ILE A C 1
ATOM 656 O O . ILE A 1 80 ? 0.745 12.821 0.116 1.00 84.50 80 ILE A O 1
ATOM 660 N N . SER A 1 81 ? -0.140 11.642 1.791 1.00 84.56 81 SER A N 1
ATOM 661 C CA . SER A 1 81 ? -0.104 10.346 1.100 1.00 84.56 81 SER A CA 1
ATOM 662 C C . SER A 1 81 ? -0.952 10.339 -0.169 1.00 84.56 81 SER A C 1
ATOM 664 O O . SER A 1 81 ? -0.503 9.783 -1.165 1.00 84.56 81 SER A O 1
ATOM 666 N N . LEU A 1 82 ? -2.109 11.009 -0.189 1.00 87.69 82 LEU A N 1
ATOM 667 C CA . LEU A 1 82 ? -2.890 11.196 -1.416 1.00 87.69 82 LEU A CA 1
ATOM 668 C C . LEU A 1 82 ? -2.104 11.985 -2.474 1.00 87.69 82 LEU A C 1
ATOM 670 O O . LEU A 1 82 ? -1.970 11.521 -3.603 1.00 87.69 82 LEU A O 1
ATOM 674 N N . LEU A 1 83 ? -1.537 13.138 -2.099 1.00 88.88 83 LEU A N 1
ATOM 675 C CA . LEU A 1 83 ? -0.716 13.950 -3.002 1.00 88.88 83 LEU A CA 1
ATOM 676 C C . LEU A 1 83 ? 0.481 13.148 -3.533 1.00 88.88 83 LEU A C 1
ATOM 678 O O . LEU A 1 83 ? 0.705 13.096 -4.738 1.00 88.88 83 LEU A O 1
ATOM 682 N N . VAL A 1 84 ? 1.212 12.475 -2.642 1.00 85.94 84 VAL A N 1
ATOM 683 C CA . VAL A 1 84 ? 2.369 11.641 -2.993 1.00 85.94 84 VAL A CA 1
ATOM 684 C C . VAL A 1 84 ? 1.956 10.492 -3.909 1.00 85.94 84 VAL A C 1
ATOM 686 O O . VAL A 1 84 ? 2.673 10.208 -4.858 1.00 85.94 84 VAL A O 1
ATOM 689 N N . THR A 1 85 ? 0.798 9.866 -3.683 1.00 88.38 85 THR A N 1
ATOM 690 C CA . THR A 1 85 ? 0.282 8.799 -4.555 1.00 88.38 85 THR A CA 1
ATOM 691 C C . THR A 1 85 ? 0.024 9.320 -5.962 1.00 88.38 85 THR A C 1
ATOM 693 O O . THR A 1 85 ? 0.458 8.695 -6.924 1.00 88.38 85 THR A O 1
ATOM 696 N N . ILE A 1 86 ? -0.643 10.471 -6.089 1.00 91.44 86 ILE A N 1
ATOM 697 C CA . ILE A 1 86 ? -0.952 11.084 -7.388 1.00 91.44 86 ILE A CA 1
ATOM 698 C C . ILE A 1 86 ? 0.339 11.456 -8.122 1.00 91.44 86 ILE A C 1
ATOM 700 O O . ILE A 1 86 ? 0.503 11.109 -9.290 1.00 91.44 86 ILE A O 1
ATOM 704 N N . VAL A 1 87 ? 1.279 12.108 -7.431 1.00 89.44 87 VAL A N 1
ATOM 705 C CA . VAL A 1 87 ? 2.568 12.510 -8.012 1.00 89.44 87 VAL A CA 1
ATOM 706 C C . VAL A 1 87 ? 3.395 11.285 -8.411 1.00 89.44 87 VAL A C 1
ATOM 708 O O . VAL A 1 87 ? 3.883 11.222 -9.536 1.00 89.44 87 VAL A O 1
ATOM 711 N N . ALA A 1 88 ? 3.517 10.281 -7.540 1.00 86.81 88 ALA A N 1
ATOM 712 C CA . ALA A 1 88 ? 4.264 9.058 -7.834 1.00 86.81 88 ALA A CA 1
ATOM 713 C C . ALA A 1 88 ? 3.634 8.263 -8.986 1.00 86.81 88 ALA A C 1
ATOM 715 O O . ALA A 1 88 ? 4.359 7.734 -9.825 1.00 86.81 88 ALA A O 1
ATOM 716 N N . TYR A 1 89 ? 2.301 8.214 -9.062 1.00 88.75 89 TYR A N 1
ATOM 717 C CA . TYR A 1 89 ? 1.585 7.590 -10.172 1.00 88.75 89 TYR A CA 1
ATOM 718 C C . TYR A 1 89 ? 1.848 8.315 -11.493 1.00 88.75 89 TYR A C 1
ATOM 720 O O . TYR A 1 89 ? 2.180 7.671 -12.486 1.00 88.75 89 TYR A O 1
ATOM 728 N N . ALA A 1 90 ? 1.754 9.647 -11.501 1.00 90.00 90 ALA A N 1
ATOM 729 C CA . ALA A 1 90 ? 2.032 10.450 -12.687 1.00 90.00 90 ALA A CA 1
ATOM 730 C C . ALA A 1 90 ? 3.477 10.252 -13.171 1.00 90.00 90 ALA A C 1
ATOM 732 O O . ALA A 1 90 ? 3.695 10.002 -14.355 1.00 90.00 90 ALA A O 1
ATOM 733 N N . LEU A 1 91 ? 4.454 10.274 -12.256 1.00 87.19 91 LEU A N 1
ATOM 734 C CA . LEU A 1 91 ? 5.865 10.028 -12.571 1.00 87.19 91 LEU A CA 1
ATOM 735 C C . LEU A 1 91 ? 6.111 8.603 -13.078 1.00 87.19 91 LEU A C 1
ATOM 737 O O . LEU A 1 91 ? 6.856 8.415 -14.040 1.00 87.19 91 LEU A O 1
ATOM 741 N N . TYR A 1 92 ? 5.471 7.602 -12.470 1.00 85.56 92 TYR A N 1
ATOM 742 C CA . TYR A 1 92 ? 5.543 6.216 -12.926 1.00 85.56 92 TYR A CA 1
ATOM 743 C C . TYR A 1 92 ? 4.977 6.061 -14.341 1.00 85.56 92 TYR A C 1
ATOM 745 O O . TYR A 1 92 ? 5.642 5.483 -15.199 1.00 85.56 92 TYR A O 1
ATOM 753 N N . MET A 1 93 ? 3.786 6.605 -14.606 1.00 86.31 93 MET A N 1
ATOM 754 C CA . MET A 1 93 ? 3.147 6.539 -15.922 1.00 86.31 93 MET A CA 1
ATOM 755 C C . MET A 1 93 ? 3.955 7.281 -16.981 1.00 86.31 93 MET A C 1
ATOM 757 O O . MET A 1 93 ? 4.189 6.732 -18.053 1.00 86.31 93 MET A O 1
ATOM 761 N N . TRP A 1 94 ? 4.454 8.475 -16.663 1.00 87.31 94 TRP A N 1
ATOM 762 C CA . TRP A 1 94 ? 5.323 9.235 -17.558 1.00 87.31 94 TRP A CA 1
ATOM 763 C C . TRP A 1 94 ? 6.605 8.462 -17.899 1.00 87.31 94 TRP A C 1
ATOM 765 O O . TRP A 1 94 ? 6.933 8.292 -19.071 1.00 87.31 94 TRP A O 1
ATOM 775 N N . SER A 1 95 ? 7.270 7.889 -16.889 1.00 83.12 95 SER A N 1
ATOM 776 C CA . SER A 1 95 ? 8.478 7.074 -17.087 1.00 83.12 95 SER A CA 1
ATOM 777 C C . SER A 1 95 ? 8.192 5.801 -17.892 1.00 83.12 95 SER A C 1
ATOM 779 O O . SER A 1 95 ? 9.012 5.380 -18.700 1.00 83.12 95 SER A O 1
ATOM 781 N N . ARG A 1 96 ? 7.018 5.185 -17.696 1.00 82.31 96 ARG A N 1
ATOM 782 C CA . ARG A 1 96 ? 6.571 4.010 -18.459 1.00 82.31 96 ARG A CA 1
ATOM 783 C C . ARG A 1 96 ? 6.251 4.337 -19.912 1.00 82.31 96 ARG A C 1
ATOM 785 O O . ARG A 1 96 ? 6.545 3.514 -20.765 1.00 82.31 96 ARG A O 1
ATOM 792 N N . MET A 1 97 ? 5.657 5.496 -20.186 1.00 84.06 97 MET A N 1
ATOM 793 C CA . MET A 1 97 ? 5.360 5.944 -21.550 1.00 84.06 97 MET A CA 1
ATOM 794 C C . MET A 1 97 ? 6.628 6.338 -22.313 1.00 84.06 97 MET A C 1
ATOM 796 O O . MET A 1 97 ? 6.689 6.150 -23.522 1.00 84.06 97 MET A O 1
ATOM 800 N N . ALA A 1 98 ? 7.639 6.856 -21.613 1.00 81.00 98 ALA A N 1
ATOM 801 C CA . ALA A 1 98 ? 8.939 7.185 -22.192 1.00 81.00 98 ALA A CA 1
ATOM 802 C C . ALA A 1 98 ? 9.840 5.957 -22.426 1.00 81.00 98 ALA A C 1
ATOM 804 O O . ALA A 1 98 ? 10.853 6.068 -23.112 1.00 81.00 98 ALA A O 1
ATOM 805 N N . ALA A 1 99 ? 9.502 4.800 -21.848 1.00 79.31 99 ALA A N 1
ATOM 806 C CA . ALA A 1 99 ? 10.302 3.591 -21.961 1.00 79.31 99 ALA A CA 1
ATOM 807 C C . ALA A 1 99 ? 9.921 2.760 -23.192 1.00 79.31 99 ALA A C 1
ATOM 809 O O . ALA A 1 99 ? 8.786 2.314 -23.338 1.00 79.31 99 ALA A O 1
ATOM 810 N N . THR A 1 100 ? 10.909 2.491 -24.036 1.00 75.00 100 THR A N 1
ATOM 811 C CA . THR A 1 100 ? 10.884 1.504 -25.127 1.00 75.00 100 THR A CA 1
ATOM 812 C C . THR A 1 100 ? 11.569 0.198 -24.711 1.00 75.00 100 THR A C 1
ATOM 814 O O . THR A 1 100 ? 12.300 0.168 -23.719 1.00 75.00 100 THR A O 1
ATOM 817 N N . ASP A 1 101 ? 11.379 -0.888 -25.467 1.00 70.75 101 ASP A N 1
ATOM 818 C CA . ASP A 1 101 ? 11.942 -2.215 -25.142 1.00 70.75 101 ASP A CA 1
ATOM 819 C C . ASP A 1 101 ? 13.483 -2.246 -25.074 1.00 70.75 101 ASP A C 1
ATOM 821 O O . ASP A 1 101 ? 14.063 -3.098 -24.406 1.00 70.75 101 ASP A O 1
ATOM 825 N N . THR A 1 102 ? 14.160 -1.279 -25.699 1.00 75.12 102 THR A N 1
ATOM 826 C CA . THR A 1 102 ? 15.622 -1.087 -25.664 1.00 75.12 102 THR A CA 1
ATOM 827 C C . THR A 1 102 ? 16.087 -0.077 -24.610 1.00 75.12 102 THR A C 1
ATOM 829 O O . THR A 1 102 ? 17.228 0.388 -24.648 1.00 75.12 102 THR A O 1
ATOM 832 N N . SER A 1 103 ? 15.219 0.287 -23.662 1.00 77.81 103 SER A N 1
ATOM 833 C CA . SER A 1 103 ? 15.543 1.289 -22.647 1.00 77.81 103 SER A CA 1
ATOM 834 C C . SER A 1 103 ? 16.740 0.879 -21.787 1.00 77.81 103 SER A C 1
ATOM 836 O O . SER A 1 103 ? 16.832 -0.268 -21.342 1.00 77.81 103 SER A O 1
ATOM 838 N N . PRO A 1 104 ? 17.639 1.823 -21.472 1.00 82.25 104 PRO A N 1
ATOM 839 C CA . PRO A 1 104 ? 18.799 1.536 -20.648 1.00 82.25 104 PRO A CA 1
ATOM 840 C C . PRO A 1 104 ? 18.400 1.178 -19.207 1.00 82.25 104 PRO A C 1
ATOM 842 O O . PRO A 1 104 ? 17.399 1.658 -18.669 1.00 82.25 104 PRO A O 1
ATOM 845 N N . PHE A 1 105 ? 19.230 0.362 -18.551 1.00 79.25 105 PHE A N 1
ATOM 846 C CA . PHE A 1 105 ? 18.964 -0.194 -17.216 1.00 79.25 105 PHE A CA 1
ATOM 847 C C . PHE A 1 105 ? 18.631 0.861 -16.145 1.00 79.25 105 PHE A C 1
ATOM 849 O O . PHE A 1 105 ? 17.802 0.620 -15.271 1.00 79.25 105 PHE A O 1
ATOM 856 N N . HIS A 1 106 ? 19.216 2.060 -16.228 1.00 77.56 106 HIS A N 1
ATOM 857 C CA . HIS A 1 106 ? 18.921 3.143 -15.288 1.00 77.56 106 HIS A CA 1
ATOM 858 C C . HIS A 1 106 ? 17.468 3.636 -15.386 1.00 77.56 106 HIS A C 1
ATOM 860 O O . HIS A 1 106 ? 16.858 3.930 -14.360 1.00 77.56 106 HIS A O 1
ATOM 866 N N . LEU A 1 107 ? 16.880 3.671 -16.588 1.00 79.06 107 LEU A N 1
ATOM 867 C CA . LEU A 1 107 ? 15.484 4.068 -16.776 1.00 79.06 107 LEU A CA 1
ATOM 868 C C . LEU A 1 107 ? 14.532 3.006 -16.204 1.00 79.06 107 LEU A C 1
ATOM 870 O O . LEU A 1 107 ? 13.555 3.340 -15.535 1.00 79.06 107 LEU A O 1
ATOM 874 N N . LEU A 1 108 ? 14.864 1.722 -16.383 1.00 78.62 108 LEU A N 1
ATOM 875 C CA . LEU A 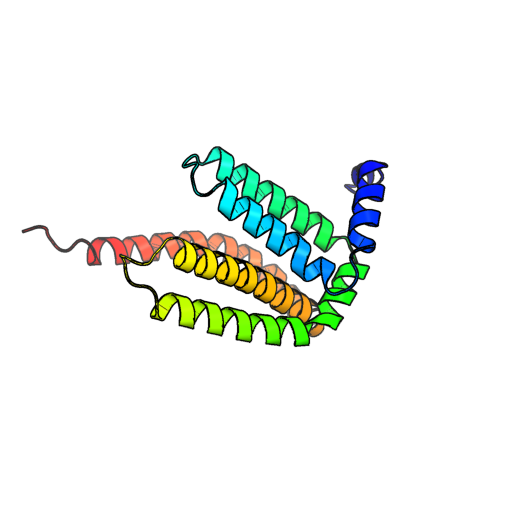1 108 ? 14.142 0.603 -15.765 1.00 78.62 108 LEU A CA 1
ATOM 876 C C . LEU A 1 108 ? 14.176 0.683 -14.231 1.00 78.62 108 LEU A C 1
ATOM 878 O O . LEU A 1 108 ? 13.140 0.524 -13.583 1.00 78.62 108 LEU A O 1
ATOM 882 N N . LEU A 1 109 ? 15.335 1.007 -13.651 1.00 79.62 109 LEU A N 1
ATOM 883 C CA . LEU A 1 109 ? 15.487 1.184 -12.207 1.00 79.62 109 LEU A CA 1
ATOM 884 C C . LEU A 1 109 ? 14.615 2.333 -11.683 1.00 79.62 109 LEU A C 1
ATOM 886 O O . LEU A 1 109 ? 13.911 2.163 -10.687 1.00 79.62 109 LEU A O 1
ATOM 890 N N . VAL A 1 110 ? 14.594 3.473 -12.379 1.00 80.81 110 VAL A N 1
ATOM 891 C CA . VAL A 1 110 ? 13.736 4.622 -12.039 1.00 80.81 110 VAL A CA 1
ATOM 892 C C . VAL A 1 110 ? 12.253 4.235 -12.056 1.00 80.81 110 VAL A C 1
ATOM 894 O O . VAL A 1 110 ? 11.522 4.536 -11.108 1.00 80.81 110 VAL A O 1
ATOM 897 N N . ILE A 1 111 ? 11.811 3.496 -13.077 1.00 81.94 111 ILE A N 1
ATOM 898 C CA . ILE A 1 111 ? 10.436 2.982 -13.169 1.00 81.94 111 ILE A CA 1
ATOM 899 C C . ILE A 1 111 ? 10.104 2.087 -11.973 1.00 81.94 111 ILE A C 1
ATOM 901 O O . ILE A 1 111 ? 9.022 2.206 -11.393 1.00 81.94 111 ILE A O 1
ATOM 905 N N . TRP A 1 112 ? 11.016 1.198 -11.579 1.00 78.44 112 TRP A N 1
ATOM 906 C CA . TRP A 1 112 ? 10.810 0.311 -10.435 1.00 78.44 112 TRP A CA 1
ATOM 907 C C . TRP A 1 112 ? 10.723 1.072 -9.115 1.00 78.44 112 TRP A C 1
ATOM 909 O O . TRP A 1 112 ? 9.822 0.796 -8.322 1.00 78.44 112 TRP A O 1
ATOM 919 N N . VAL A 1 113 ? 11.597 2.058 -8.905 1.00 79.25 113 VAL A N 1
ATOM 920 C CA . VAL A 1 113 ? 11.565 2.926 -7.722 1.00 79.25 113 VAL A CA 1
ATOM 921 C C . VAL A 1 113 ? 10.224 3.648 -7.629 1.00 79.25 113 VAL A C 1
ATOM 923 O O . VAL A 1 113 ? 9.552 3.560 -6.598 1.00 79.25 113 VAL A O 1
ATOM 926 N N . PHE A 1 114 ? 9.786 4.301 -8.709 1.00 81.25 114 PHE A N 1
ATOM 927 C CA . PHE A 1 114 ? 8.505 5.006 -8.713 1.00 81.25 114 PHE A CA 1
ATOM 928 C C . PHE A 1 114 ? 7.319 4.066 -8.532 1.00 81.25 114 PHE A C 1
ATOM 930 O O . PHE A 1 114 ? 6.391 4.408 -7.802 1.00 81.25 114 PHE A O 1
ATOM 937 N N . ARG A 1 115 ? 7.366 2.858 -9.104 1.00 81.31 115 ARG A N 1
ATOM 938 C CA . ARG A 1 115 ? 6.333 1.839 -8.886 1.00 81.31 115 ARG A CA 1
ATOM 939 C C . ARG A 1 115 ? 6.227 1.448 -7.412 1.00 81.31 115 ARG A C 1
ATOM 941 O O . ARG A 1 115 ? 5.123 1.401 -6.875 1.00 81.31 115 ARG A O 1
ATOM 948 N N . CYS A 1 116 ? 7.352 1.178 -6.753 1.00 79.31 116 CYS A N 1
ATOM 949 C CA . CYS A 1 116 ? 7.373 0.801 -5.338 1.00 79.31 116 CYS A CA 1
ATOM 950 C C . CYS A 1 116 ? 6.883 1.945 -4.438 1.00 79.31 116 CYS A C 1
ATOM 952 O O . CYS A 1 116 ? 6.071 1.713 -3.540 1.00 79.31 116 CYS A O 1
ATOM 954 N N . LEU A 1 117 ? 7.316 3.180 -4.717 1.00 79.81 117 LEU A N 1
ATOM 955 C CA . LEU A 1 117 ? 6.841 4.375 -4.015 1.00 79.81 117 LEU A CA 1
ATOM 956 C C . LEU A 1 117 ? 5.336 4.580 -4.199 1.00 79.81 117 LEU A C 1
ATOM 958 O O . LEU A 1 117 ? 4.638 4.829 -3.220 1.00 79.81 117 LEU A O 1
ATOM 962 N N . TYR A 1 118 ? 4.835 4.429 -5.425 1.00 84.12 118 TYR A N 1
ATOM 963 C CA . TYR A 1 118 ? 3.413 4.532 -5.738 1.00 84.12 118 TYR A CA 1
ATOM 964 C C . TYR A 1 118 ? 2.584 3.503 -4.962 1.00 84.12 118 TYR A C 1
ATOM 966 O O . TYR A 1 118 ? 1.636 3.887 -4.278 1.00 84.12 118 TYR A O 1
ATOM 974 N N . ILE A 1 119 ? 2.957 2.218 -5.011 1.00 82.75 119 ILE A N 1
ATOM 975 C CA . ILE A 1 119 ? 2.223 1.146 -4.319 1.00 82.75 119 ILE A CA 1
ATOM 976 C C . ILE A 1 119 ? 2.161 1.427 -2.814 1.00 82.75 119 ILE A C 1
ATOM 978 O O . ILE A 1 119 ? 1.093 1.334 -2.208 1.00 82.75 119 ILE A O 1
ATOM 982 N N . TRP A 1 120 ? 3.289 1.808 -2.208 1.00 82.19 120 TRP A N 1
ATOM 983 C CA . TRP A 1 120 ? 3.335 2.084 -0.775 1.00 82.19 120 TRP A CA 1
ATOM 984 C C . TRP A 1 120 ? 2.556 3.348 -0.389 1.00 82.19 120 TRP A C 1
ATOM 986 O O . TRP A 1 120 ? 1.773 3.327 0.561 1.00 82.19 120 TRP A O 1
ATOM 996 N N . ALA A 1 121 ? 2.712 4.436 -1.148 1.00 83.44 121 ALA A N 1
ATOM 997 C CA . ALA A 1 121 ? 1.965 5.671 -0.926 1.00 83.44 121 ALA A CA 1
ATOM 998 C C . ALA A 1 121 ? 0.454 5.438 -1.048 1.00 83.44 121 ALA A C 1
ATOM 1000 O O . ALA A 1 121 ? -0.306 5.917 -0.201 1.00 83.44 121 ALA A O 1
ATOM 1001 N N . MET A 1 122 ? 0.033 4.639 -2.035 1.00 86.12 122 MET A N 1
ATOM 1002 C CA . MET A 1 122 ? -1.366 4.280 -2.234 1.00 86.12 122 MET A CA 1
ATOM 1003 C C . MET A 1 122 ? -1.905 3.461 -1.061 1.00 86.12 122 MET A C 1
ATOM 1005 O O . MET A 1 122 ? -2.990 3.761 -0.567 1.00 86.12 122 MET A O 1
ATOM 1009 N N . LEU A 1 123 ? -1.139 2.489 -0.556 1.00 85.19 123 LEU A N 1
ATOM 1010 C CA . LEU A 1 123 ? -1.501 1.740 0.651 1.00 85.19 123 LEU A CA 1
ATOM 1011 C C . LEU A 1 123 ? -1.668 2.668 1.860 1.00 85.19 123 LEU A C 1
ATOM 1013 O O . LEU A 1 123 ? -2.701 2.618 2.526 1.00 85.19 123 LEU A O 1
ATOM 1017 N N . CYS A 1 124 ? -0.708 3.561 2.121 1.00 83.94 124 CYS A N 1
ATOM 1018 C CA . CYS A 1 124 ? -0.820 4.540 3.207 1.00 83.94 124 CYS A CA 1
ATOM 1019 C C . CYS A 1 124 ? -2.039 5.457 3.038 1.00 83.94 124 CYS A C 1
ATOM 1021 O O . CYS A 1 124 ? -2.719 5.757 4.021 1.00 83.94 124 CYS A O 1
ATOM 1023 N N . CYS A 1 125 ? -2.334 5.879 1.806 1.00 87.44 125 CYS A N 1
ATOM 1024 C CA . CYS A 1 125 ? -3.495 6.699 1.484 1.00 87.44 125 CYS A CA 1
ATOM 1025 C C . CYS A 1 125 ? -4.798 5.950 1.788 1.00 87.44 125 CYS A C 1
ATOM 1027 O O . CYS A 1 125 ? -5.636 6.460 2.534 1.00 87.44 125 CYS A O 1
ATOM 1029 N N . ILE A 1 126 ? -4.950 4.725 1.274 1.00 87.75 126 ILE A N 1
ATOM 1030 C CA . ILE A 1 126 ? -6.136 3.890 1.497 1.00 87.75 126 ILE A CA 1
ATOM 1031 C C . ILE A 1 126 ? -6.319 3.623 2.990 1.00 87.75 126 ILE A C 1
ATOM 1033 O O . ILE A 1 126 ? -7.414 3.835 3.503 1.00 87.75 126 ILE A O 1
ATOM 1037 N N . LEU A 1 127 ? -5.268 3.222 3.709 1.00 87.25 127 LEU A N 1
ATOM 1038 C CA . LEU A 1 127 ? -5.345 2.943 5.146 1.00 87.25 127 LEU A CA 1
ATOM 1039 C C . LEU A 1 127 ? -5.679 4.200 5.961 1.00 87.25 127 LEU A C 1
ATOM 1041 O O . LEU A 1 127 ? -6.553 4.154 6.828 1.00 87.25 127 LEU A O 1
ATOM 1045 N N . GLY A 1 128 ? -5.045 5.338 5.663 1.00 86.19 128 GLY A N 1
ATOM 1046 C CA . GLY A 1 128 ? -5.284 6.603 6.361 1.00 86.19 128 GLY A CA 1
ATOM 1047 C C . GLY A 1 128 ? -6.695 7.159 6.143 1.00 86.19 128 GLY A C 1
ATOM 1048 O O . GLY A 1 128 ? -7.329 7.639 7.088 1.00 86.19 128 GLY A O 1
ATOM 1049 N N . TRP A 1 129 ? -7.219 7.066 4.918 1.00 87.25 129 TRP A N 1
ATOM 1050 C CA . TRP A 1 129 ? -8.598 7.453 4.606 1.00 87.25 129 TRP A CA 1
ATOM 1051 C C . TRP A 1 129 ? -9.621 6.459 5.145 1.00 87.25 129 TRP A C 1
ATOM 1053 O O . TRP A 1 129 ? -10.625 6.892 5.710 1.00 87.25 129 TRP A O 1
ATOM 1063 N N . SER A 1 130 ? -9.347 5.157 5.053 1.00 86.94 130 SER A N 1
ATOM 1064 C CA . SER A 1 130 ? -10.208 4.116 5.621 1.00 86.94 130 SER A CA 1
ATOM 1065 C C . SER A 1 130 ? -10.342 4.303 7.124 1.00 86.94 130 SER A C 1
ATOM 1067 O 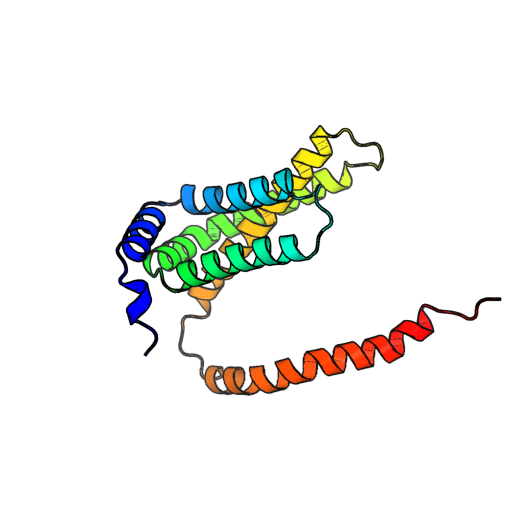O . SER A 1 130 ? -11.451 4.398 7.629 1.00 86.94 130 SER A O 1
ATOM 1069 N N . TYR A 1 131 ? -9.240 4.490 7.850 1.00 85.75 131 TYR A N 1
ATOM 1070 C CA . TYR A 1 131 ? -9.304 4.748 9.288 1.00 85.75 131 TYR A CA 1
ATOM 1071 C C . TYR A 1 131 ? -10.035 6.061 9.624 1.00 85.75 131 TYR A C 1
ATOM 1073 O O . TYR A 1 131 ? -10.691 6.168 10.656 1.00 85.75 131 TYR A O 1
ATOM 1081 N N . HIS A 1 132 ? -9.974 7.082 8.762 1.00 85.88 132 HIS A N 1
ATOM 1082 C CA . HIS A 1 132 ? -10.722 8.317 8.995 1.00 85.88 132 HIS A CA 1
ATOM 1083 C C . HIS A 1 132 ? -12.231 8.179 8.755 1.00 85.88 132 HIS A C 1
ATOM 1085 O O . HIS A 1 132 ? -13.016 8.733 9.529 1.00 85.88 132 HIS A O 1
ATOM 1091 N N . LEU A 1 133 ? -12.614 7.512 7.665 1.00 84.44 133 LEU A N 1
ATOM 1092 C CA . LEU A 1 133 ? -13.989 7.459 7.177 1.00 84.44 133 LEU A CA 1
ATOM 1093 C C . LEU A 1 133 ? -14.757 6.264 7.748 1.00 84.44 133 LEU A C 1
ATOM 1095 O O . LEU A 1 133 ? -15.921 6.418 8.108 1.00 84.44 133 LEU A O 1
ATOM 1099 N N . LEU A 1 134 ? -14.105 5.101 7.855 1.00 82.31 134 LEU A N 1
ATOM 1100 C CA . LEU A 1 134 ? -14.732 3.847 8.269 1.00 82.31 134 LEU A CA 1
ATOM 1101 C C . LEU A 1 134 ? -14.727 3.625 9.788 1.00 82.31 134 LEU A C 1
ATOM 1103 O O . LEU A 1 134 ? -15.468 2.774 10.270 1.00 82.31 134 LEU A O 1
ATOM 1107 N N . ASN A 1 135 ? -13.953 4.393 10.563 1.00 79.19 135 ASN A N 1
ATOM 1108 C CA . ASN A 1 135 ? -13.941 4.293 12.028 1.00 79.19 135 ASN A CA 1
ATOM 1109 C C . ASN A 1 135 ? -15.145 5.022 12.663 1.00 79.19 135 ASN A C 1
ATOM 1111 O O . ASN A 1 135 ? -14.997 5.929 13.485 1.00 79.19 135 ASN A O 1
ATOM 1115 N N . ARG A 1 136 ? -16.353 4.684 12.199 1.00 77.31 136 ARG A N 1
ATOM 1116 C CA . ARG A 1 136 ? -17.641 5.191 12.684 1.00 77.31 136 ARG A CA 1
ATOM 1117 C C . ARG A 1 136 ? -18.658 4.047 12.727 1.00 77.31 136 ARG A C 1
ATOM 1119 O O . ARG A 1 136 ? -18.594 3.153 11.884 1.00 77.31 136 ARG A O 1
ATOM 1126 N N . PRO A 1 137 ? -19.617 4.061 13.667 1.00 74.69 137 PRO A N 1
ATOM 1127 C CA . PRO A 1 137 ? -20.649 3.035 13.727 1.00 74.69 137 PRO A CA 1
ATOM 1128 C C . PRO A 1 137 ? -21.620 3.195 12.548 1.00 74.69 137 PRO A C 1
ATOM 1130 O O . PRO A 1 137 ? -22.468 4.086 12.542 1.00 74.69 137 PRO A O 1
ATOM 1133 N N . PHE A 1 138 ? -21.504 2.336 11.533 1.00 79.25 138 PHE A N 1
ATOM 1134 C CA . PHE A 1 138 ? -22.477 2.284 10.443 1.00 79.25 138 PHE A CA 1
ATOM 1135 C C . PHE A 1 138 ? -23.614 1.319 10.764 1.00 79.25 138 PHE A C 1
ATOM 1137 O O . PHE A 1 138 ? -23.383 0.185 11.177 1.00 79.25 138 PHE A O 1
ATOM 1144 N N . ARG A 1 139 ? -24.851 1.732 10.466 1.00 79.25 139 ARG A N 1
ATOM 1145 C CA . ARG A 1 139 ? -26.052 0.890 10.620 1.00 79.25 139 ARG A CA 1
ATOM 1146 C C . ARG A 1 139 ? -26.009 -0.391 9.776 1.00 79.25 139 ARG A C 1
ATOM 1148 O O . ARG A 1 139 ? -26.613 -1.383 10.154 1.00 79.25 139 ARG A O 1
ATOM 1155 N N . TRP A 1 140 ? -25.287 -0.375 8.656 1.00 83.38 140 TRP A N 1
ATOM 1156 C CA . TRP A 1 140 ? -25.157 -1.501 7.726 1.00 83.38 140 TRP A CA 1
ATOM 1157 C C . TRP A 1 140 ? -23.906 -2.362 7.973 1.00 83.38 140 TRP A C 1
ATOM 1159 O O . TRP A 1 140 ? -23.729 -3.371 7.298 1.00 83.38 140 TRP A O 1
ATOM 1169 N N . LEU A 1 141 ? -23.057 -2.016 8.953 1.00 81.81 141 LEU A N 1
ATOM 1170 C CA . LEU A 1 141 ? -21.843 -2.779 9.269 1.00 81.81 141 LEU A CA 1
ATOM 1171 C C . LEU A 1 141 ? -22.127 -4.244 9.660 1.00 81.81 141 LEU A C 1
ATOM 1173 O O . LEU A 1 141 ? -21.415 -5.119 9.172 1.00 81.81 141 LEU A O 1
ATOM 1177 N N . PRO A 1 142 ? -23.166 -4.559 10.466 1.00 82.00 142 PRO A N 1
ATOM 1178 C CA . PRO A 1 142 ? -23.497 -5.951 10.779 1.00 82.00 142 PRO A CA 1
ATOM 1179 C C . PRO A 1 142 ? -23.902 -6.749 9.535 1.00 82.00 142 PRO A C 1
ATOM 1181 O O . PRO A 1 142 ? -23.502 -7.899 9.379 1.00 82.00 142 PRO A O 1
ATOM 1184 N N . TRP A 1 143 ? -24.645 -6.116 8.623 1.00 84.88 143 TRP A N 1
ATOM 1185 C CA . TRP A 1 143 ? -25.042 -6.723 7.354 1.00 84.88 143 TRP A CA 1
ATOM 1186 C C . TRP A 1 143 ? -23.835 -6.955 6.437 1.00 84.88 143 TRP A C 1
ATOM 1188 O O . TRP A 1 143 ? -23.669 -8.054 5.918 1.00 84.88 143 TRP A O 1
ATOM 1198 N N . ALA A 1 144 ? -22.949 -5.963 6.296 1.00 81.81 144 ALA A N 1
ATOM 1199 C CA . ALA A 1 144 ? -21.729 -6.095 5.502 1.00 81.81 144 ALA A CA 1
ATOM 1200 C C . ALA A 1 144 ? -20.819 -7.208 6.041 1.00 81.81 144 ALA A C 1
ATOM 1202 O O . ALA A 1 144 ? -20.335 -8.030 5.269 1.00 81.81 144 ALA A O 1
ATOM 1203 N N . ASN A 1 145 ? -20.646 -7.290 7.365 1.00 82.56 145 ASN A N 1
ATOM 1204 C CA . ASN A 1 145 ? -19.873 -8.359 7.998 1.00 82.56 145 ASN A CA 1
ATOM 1205 C C . ASN A 1 145 ? -20.461 -9.748 7.708 1.00 82.56 145 ASN A C 1
ATOM 1207 O O . ASN A 1 145 ? -19.706 -10.679 7.435 1.00 82.56 145 ASN A O 1
ATOM 1211 N N . ALA A 1 146 ? -21.790 -9.889 7.720 1.00 85.62 146 ALA A N 1
ATOM 1212 C CA . ALA A 1 146 ? -22.449 -11.143 7.360 1.00 85.62 146 ALA A CA 1
ATOM 1213 C C . ALA A 1 146 ? -22.308 -11.473 5.862 1.00 85.62 146 ALA A C 1
ATOM 1215 O O . ALA A 1 146 ? -22.147 -12.637 5.507 1.00 85.62 146 ALA A O 1
ATOM 1216 N N . ALA A 1 147 ? -22.327 -10.463 4.986 1.00 85.12 147 ALA A N 1
ATOM 1217 C CA . ALA A 1 147 ? -22.241 -10.627 3.534 1.00 85.12 147 ALA A CA 1
ATOM 1218 C C . ALA A 1 147 ? -20.820 -10.933 3.017 1.00 85.12 147 ALA A C 1
ATOM 1220 O O . ALA A 1 147 ? -20.675 -11.530 1.948 1.00 85.12 147 ALA A O 1
ATOM 1221 N N . VAL A 1 148 ? -19.769 -10.581 3.770 1.00 85.12 148 VAL A N 1
ATOM 1222 C CA . VAL A 1 148 ? -18.369 -10.854 3.390 1.00 85.12 148 VAL A CA 1
ATOM 1223 C C . VAL A 1 148 ? -18.099 -12.351 3.227 1.00 85.12 148 VAL A C 1
ATOM 1225 O O . VAL A 1 148 ? -17.417 -12.742 2.282 1.00 85.12 148 VAL A O 1
ATOM 1228 N N . TYR A 1 149 ? -18.633 -13.196 4.112 1.00 82.12 149 TYR A N 1
ATOM 1229 C CA . TYR A 1 149 ? -18.362 -14.636 4.073 1.00 82.12 149 TYR A CA 1
ATOM 1230 C C . TYR A 1 149 ? -18.967 -15.330 2.833 1.00 82.12 149 TYR A C 1
ATOM 1232 O O . TYR A 1 149 ? -18.218 -15.988 2.106 1.00 82.12 149 TYR A O 1
ATOM 1240 N N . PRO A 1 150 ? -20.260 -15.132 2.502 1.00 83.94 150 PRO A N 1
ATOM 1241 C CA . PRO A 1 150 ? -20.835 -15.610 1.247 1.00 83.94 150 PRO A CA 1
ATOM 1242 C C . PRO A 1 150 ? -20.097 -15.090 0.015 1.00 83.94 150 PRO A C 1
ATOM 1244 O O . PRO A 1 150 ? -19.809 -15.863 -0.896 1.00 83.94 150 PRO A O 1
ATOM 1247 N N . TRP A 1 151 ? -19.749 -13.800 -0.007 1.00 83.88 151 TRP A N 1
ATOM 1248 C CA . TRP A 1 151 ? -19.027 -13.207 -1.131 1.00 83.88 151 TRP A CA 1
ATOM 1249 C C . TRP A 1 151 ? -17.646 -13.841 -1.330 1.00 83.88 151 TRP A C 1
ATOM 1251 O O . TRP A 1 151 ? -17.249 -14.102 -2.463 1.00 83.88 151 TRP A O 1
ATOM 1261 N N . TYR A 1 152 ? -16.932 -14.139 -0.240 1.00 83.31 152 TYR A N 1
ATOM 1262 C CA . TYR A 1 152 ? -15.621 -14.785 -0.290 1.00 83.31 152 TYR A CA 1
ATOM 1263 C C . TYR A 1 152 ? -15.685 -16.186 -0.916 1.00 83.31 152 TYR A C 1
ATOM 1265 O O . TYR A 1 152 ? -14.877 -16.505 -1.787 1.00 83.31 152 TYR A O 1
ATOM 1273 N N . ILE A 1 153 ? -16.674 -17.001 -0.529 1.00 86.38 153 ILE A N 1
ATOM 1274 C CA . ILE A 1 153 ? -16.900 -18.331 -1.123 1.00 86.38 153 ILE A CA 1
ATOM 1275 C C . ILE A 1 153 ? -17.303 -18.198 -2.598 1.00 86.38 153 ILE A C 1
ATOM 1277 O O . ILE A 1 153 ? -16.803 -18.920 -3.464 1.00 86.38 153 ILE A O 1
ATOM 1281 N N . LEU A 1 154 ? -18.191 -17.249 -2.892 1.00 88.88 154 LEU A N 1
ATOM 1282 C CA . LEU A 1 154 ? -18.755 -17.057 -4.221 1.00 88.88 154 LEU A CA 1
ATOM 1283 C C . LEU A 1 154 ? -17.716 -16.547 -5.223 1.00 88.88 154 LEU A C 1
ATOM 1285 O O . LEU A 1 154 ? -17.703 -17.011 -6.361 1.00 88.88 154 LEU A O 1
ATOM 1289 N N . HIS A 1 155 ? -16.809 -15.660 -4.815 1.00 85.38 155 HIS A N 1
ATOM 1290 C CA . HIS A 1 155 ? -15.808 -15.061 -5.697 1.00 85.38 155 HIS A CA 1
ATOM 1291 C C . HIS A 1 155 ? -14.983 -16.110 -6.455 1.00 85.38 155 HIS A C 1
ATOM 1293 O O . HIS A 1 155 ? -14.847 -16.019 -7.675 1.00 85.38 155 HIS A O 1
ATOM 1299 N N . GLN A 1 156 ? -14.500 -17.150 -5.764 1.00 87.81 156 GLN A N 1
ATOM 1300 C CA . GLN A 1 156 ? -13.733 -18.220 -6.410 1.00 87.81 156 GLN A CA 1
ATOM 1301 C C . GLN A 1 156 ? -14.584 -18.989 -7.430 1.00 87.81 156 GLN A C 1
ATOM 1303 O O . GLN A 1 156 ? -14.126 -19.259 -8.539 1.00 87.81 156 GLN A O 1
ATOM 1308 N N . SER A 1 157 ? -15.836 -19.303 -7.085 1.00 90.50 157 SER A N 1
ATOM 1309 C CA . SER A 1 157 ? -16.749 -20.012 -7.991 1.00 90.50 157 SER A CA 1
ATOM 1310 C C . SER A 1 157 ? -17.093 -19.187 -9.235 1.00 90.50 157 SER A C 1
ATOM 1312 O O . SER A 1 157 ? -17.037 -19.706 -10.347 1.00 90.50 157 SER A O 1
ATOM 1314 N N . VAL A 1 158 ? -17.350 -17.885 -9.076 1.00 88.62 158 VAL A N 1
ATOM 1315 C CA . VAL A 1 158 ? -17.642 -16.973 -10.189 1.00 88.62 158 VAL A CA 1
ATOM 1316 C C . VAL A 1 158 ? -16.440 -16.834 -11.110 1.00 88.62 158 VAL A C 1
ATOM 1318 O O . VAL A 1 158 ? -16.620 -16.881 -12.322 1.00 88.62 158 VAL A O 1
ATOM 1321 N N . ILE A 1 159 ? -15.218 -16.728 -10.575 1.00 88.38 159 ILE A N 1
ATOM 1322 C CA . ILE A 1 159 ? -14.005 -16.704 -11.406 1.00 88.38 159 ILE A CA 1
ATOM 1323 C C . ILE A 1 159 ? -13.897 -17.973 -12.249 1.00 88.38 159 ILE A C 1
ATOM 1325 O O . ILE A 1 159 ? -13.611 -17.873 -13.437 1.00 88.38 159 ILE A O 1
ATOM 1329 N N . ILE A 1 160 ? -14.137 -19.151 -11.666 1.00 88.88 160 ILE A N 1
ATOM 1330 C CA . ILE A 1 160 ? -14.065 -20.424 -12.397 1.00 88.88 160 ILE A CA 1
ATOM 1331 C C . ILE A 1 160 ? -15.137 -20.486 -13.487 1.00 88.88 160 ILE A C 1
ATOM 1333 O O . ILE A 1 160 ? -14.830 -20.862 -14.615 1.00 88.88 160 ILE A O 1
ATOM 1337 N N . VAL A 1 161 ? -16.372 -20.077 -13.184 1.00 90.69 161 VAL A N 1
ATOM 1338 C CA . VAL A 1 161 ? -17.464 -20.032 -14.168 1.00 90.69 161 VAL A CA 1
ATOM 1339 C C . VAL A 1 161 ? -17.130 -19.064 -15.301 1.00 90.69 161 VAL A C 1
ATOM 1341 O O . VAL A 1 161 ? -17.230 -19.430 -16.468 1.00 90.69 161 VAL A O 1
ATOM 1344 N N . LEU A 1 162 ? -16.680 -17.849 -14.983 1.00 88.06 162 LEU A N 1
ATOM 1345 C CA . LEU A 1 162 ? -16.255 -16.876 -15.989 1.00 88.06 162 LEU A CA 1
ATOM 1346 C C . LEU A 1 162 ? -15.095 -17.425 -16.825 1.00 88.06 162 LEU A C 1
ATOM 1348 O O . LEU A 1 162 ? -15.148 -17.366 -18.047 1.00 88.06 162 LEU A O 1
ATOM 1352 N N . ALA A 1 163 ? -14.079 -18.019 -16.200 1.00 85.44 163 ALA A N 1
ATOM 1353 C CA . ALA A 1 163 ? -12.967 -18.636 -16.915 1.00 85.44 163 ALA A CA 1
ATOM 1354 C C . ALA A 1 163 ? -13.442 -19.765 -17.843 1.00 85.44 163 ALA A C 1
ATOM 1356 O O . ALA A 1 163 ? -13.004 -19.818 -18.987 1.00 85.44 163 ALA A O 1
ATOM 1357 N N . TYR A 1 164 ? -14.374 -20.614 -17.404 1.00 87.06 164 TYR A N 1
ATOM 1358 C CA . TYR A 1 164 ? -14.947 -21.681 -18.230 1.00 87.06 164 TYR A CA 1
ATOM 1359 C C . TYR A 1 164 ? -15.608 -21.144 -19.508 1.00 87.06 164 TYR A C 1
ATOM 1361 O O . TYR A 1 164 ? -15.436 -21.735 -20.568 1.00 87.06 164 TYR A O 1
ATOM 1369 N N . TRP A 1 165 ? -16.302 -20.003 -19.436 1.00 85.88 165 TRP A N 1
ATOM 1370 C CA . TRP A 1 165 ? -16.913 -19.369 -20.610 1.00 85.88 165 TRP A CA 1
ATOM 1371 C C . TRP A 1 165 ? -15.917 -18.565 -21.462 1.00 85.88 165 TRP A C 1
ATOM 1373 O O . TRP A 1 165 ? -16.033 -18.558 -22.684 1.00 85.88 165 TRP A O 1
ATOM 1383 N N . LEU A 1 166 ? -14.930 -17.897 -20.852 1.00 82.56 166 LEU A N 1
ATOM 1384 C CA . LEU A 1 166 ? -13.972 -17.037 -21.564 1.00 82.56 166 LEU A CA 1
ATOM 1385 C C . LEU A 1 166 ? -12.797 -17.794 -22.207 1.00 82.56 166 LEU A C 1
ATOM 1387 O O . LEU A 1 166 ? -12.307 -17.376 -23.256 1.00 82.56 166 LEU A O 1
ATOM 1391 N N . VAL A 1 167 ? -12.320 -18.885 -21.602 1.00 80.75 167 VAL A N 1
ATOM 1392 C CA . VAL A 1 167 ? -11.200 -19.691 -22.126 1.00 80.75 167 VAL A CA 1
ATOM 1393 C C . VAL A 1 167 ? -11.470 -20.252 -23.533 1.00 80.75 167 VAL A C 1
ATOM 1395 O O . VAL A 1 167 ? -10.603 -20.077 -24.391 1.00 80.75 167 VAL A O 1
ATOM 1398 N N . PRO A 1 168 ? -12.634 -20.857 -23.840 1.00 78.44 168 PRO A N 1
ATOM 1399 C CA . PRO A 1 168 ? -12.903 -21.359 -25.187 1.00 78.44 168 PRO A CA 1
ATOM 1400 C C . PRO A 1 168 ? -13.046 -20.242 -26.231 1.00 78.44 168 PRO A C 1
ATOM 1402 O O . PRO A 1 168 ? -12.714 -20.461 -27.387 1.00 78.44 168 PRO A O 1
ATOM 1405 N N . ILE A 1 169 ? -13.454 -19.025 -25.847 1.00 71.38 169 ILE A N 1
ATOM 1406 C CA . ILE A 1 169 ? -13.550 -17.880 -26.776 1.00 71.38 169 ILE A CA 1
ATOM 1407 C C . ILE A 1 169 ? -12.157 -17.395 -27.210 1.00 71.38 169 ILE A C 1
ATOM 1409 O O . ILE A 1 169 ? -11.984 -16.912 -28.327 1.00 71.38 169 ILE A O 1
ATOM 1413 N N . LYS A 1 170 ? -11.146 -17.531 -26.342 1.00 59.59 170 LYS A N 1
ATOM 1414 C CA . LYS A 1 170 ? -9.760 -17.150 -26.657 1.00 59.59 170 LYS A CA 1
ATOM 1415 C C . LYS A 1 170 ? -9.021 -18.218 -27.473 1.00 59.59 170 LYS A C 1
ATOM 1417 O O . LYS A 1 170 ? -8.082 -17.885 -28.191 1.00 59.59 170 LYS A O 1
ATOM 1422 N N . ASN A 1 171 ? -9.472 -19.468 -27.397 1.00 56.09 171 ASN A N 1
ATOM 1423 C CA . ASN A 1 171 ? -8.982 -20.582 -28.199 1.00 56.09 171 ASN A CA 1
ATOM 1424 C C . ASN A 1 171 ? -9.950 -20.815 -29.372 1.00 56.09 171 ASN A C 1
ATOM 1426 O O . ASN A 1 171 ? -10.679 -21.806 -29.393 1.00 56.09 171 ASN A O 1
ATOM 1430 N N . GLY A 1 172 ? -9.988 -19.887 -30.335 1.00 56.19 172 GLY A N 1
ATOM 1431 C CA . GLY A 1 172 ? -10.640 -20.154 -31.623 1.00 56.19 172 GLY A CA 1
ATOM 1432 C C . GLY A 1 172 ? -10.063 -21.428 -32.264 1.00 56.19 172 GLY A C 1
ATOM 1433 O O . GLY A 1 172 ? -8.915 -21.770 -31.967 1.00 56.19 172 GLY A O 1
ATOM 1434 N N . PRO A 1 173 ? -10.834 -22.160 -33.092 1.00 56.28 173 PRO A N 1
ATOM 1435 C CA . PRO A 1 173 ? -10.378 -23.413 -33.682 1.00 56.28 173 PRO A CA 1
ATOM 1436 C C . PRO A 1 173 ? -9.048 -23.187 -34.401 1.00 56.28 173 PRO A C 1
ATOM 1438 O O . PRO A 1 173 ? -8.956 -22.354 -35.300 1.00 56.28 173 PRO A O 1
ATOM 1441 N N . CYS A 1 174 ? -8.017 -23.908 -33.960 1.00 55.62 174 CYS A N 1
ATOM 1442 C CA . CYS A 1 174 ? -6.775 -24.046 -34.698 1.00 55.62 174 CYS A CA 1
ATOM 1443 C C . CYS A 1 174 ? -7.120 -24.733 -36.026 1.00 55.62 174 CYS A C 1
ATOM 1445 O O . CYS A 1 174 ? -7.293 -25.953 -36.059 1.00 55.62 174 CYS A O 1
ATOM 1447 N N . CYS A 1 175 ? -7.284 -23.934 -37.075 1.00 44.72 175 CYS A N 1
ATOM 1448 C CA . CYS A 1 175 ? -7.097 -24.356 -38.455 1.00 44.72 175 CYS A CA 1
ATOM 1449 C C . CYS A 1 175 ? -5.645 -24.065 -38.837 1.00 44.72 175 CYS A C 1
ATOM 1451 O O . CYS A 1 175 ? -5.165 -22.965 -38.471 1.00 44.72 175 CYS A O 1
#

Secondary structure (DSSP, 8-state):
---SGGGSHHHHHHHHHHHT--THHHHHHHHHHHHHHHHHHTT---HHHHHHHHHHHHHHHHHHHT-HHHHHHHHHTHHHHHHHHHHHHHHHHHHHHS--TT--HHHHHHHHHHHHHHHHHHHHHHHHHHHHHTSS--TTHHHHHHHHHHHHHHHHHHHHHHHHHHHHHHS----

Radius of gyration: 20.82 Å; chains: 1; bounding box: 45×39×64 Å

pLDDT: mean 73.77, std 12.78, range [39.66, 91.44]

Foldseek 3Di:
DPPPVCPDPVNVVVLVVVLVQPAVSVLVVVLVVVLVCCVVPVVDPDPVVVCVVVVVVVVVVVSCVVNPSNLVSLLVCLVVLVVQLVVLVVQLVVLVVVDDPPDDPVSVSSNSSSVSSNVSSVVSNCSNVCCVPVVDDDPCVVVVVVVVVVCVVVVVVVVVVVCVVVVVVVCDDDD

Sequence (175 aa):
MLQKPLASRAGVAVKHAFTSLRSARLLVWPSMLLLAYTMLLQIQRDDTYKHAVYFSMFLAGFWLAHAEPLWQELKRLRKISLLVTIVAYALYMWSRMAATDTSPFHLLLVIWVFRCLYIWAMLCCILGWSYHLLNRPFRWLPWANAAVYPWYILHQSVIIVLAYWLVPIKNGPCC